Protein AF-A0A1Y3B8E9-F1 (afdb_monomer_lite)

Foldseek 3Di:
DPDPDDDDDPLDDDDPDDDQCCQLVPVSPAFKDWDWDWDQDPVRFIKIKIFIFTWAADPVRTIDTDTDDIDIDDDDDPD

pLDDT: mean 89.82, std 8.04, range [64.19, 98.19]

InterPro domains:
  IPR032384 Kinesin-like protein Kif23, Arf6-interacting domain [PF16540] (1-79)
  IPR038105 Kinesin-like protein Kif23, Arf6-interacting domain superfamily [G3DSA:2.60.40.4330] (1-79)

Sequence (79 aa):
MGTIMKPVIKNKKSVKHLKTSDFTNRRSGISKYALIHHEANDSGSIQTKIFKGNVIPSSAGGAQVIFNDVELLKQTSPQ

Radius of gyration: 15.63 Å; chains: 1; bounding box: 40×21×44 Å

Structure (mmCIF, N/CA/C/O backbone):
data_AF-A0A1Y3B8E9-F1
#
_entry.id   AF-A0A1Y3B8E9-F1
#
loop_
_atom_site.group_PDB
_atom_site.id
_atom_site.type_symbol
_atom_site.label_atom_id
_atom_site.label_alt_id
_atom_site.label_comp_id
_atom_site.label_asym_id
_atom_site.label_entity_id
_atom_site.label_seq_id
_atom_site.pdbx_PDB_ins_code
_atom_site.Cartn_x
_atom_site.Cartn_y
_atom_site.Cartn_z
_atom_site.occupancy
_atom_site.B_iso_or_equiv
_atom_site.auth_seq_id
_atom_site.auth_comp_id
_atom_site.auth_asym_id
_atom_site.auth_atom_id
_atom_site.pdbx_PDB_model_num
ATOM 1 N N . MET A 1 1 ? -8.527 8.229 13.476 1.00 64.94 1 MET A N 1
ATOM 2 C CA . MET A 1 1 ? -8.757 6.781 13.675 1.00 64.94 1 MET A CA 1
ATOM 3 C C . MET A 1 1 ? -8.078 6.343 14.962 1.00 64.94 1 MET A C 1
ATOM 5 O O . MET A 1 1 ? -6.871 6.523 15.069 1.00 64.94 1 MET A O 1
ATOM 9 N N . GLY A 1 2 ? -8.832 5.831 15.937 1.00 82.06 2 GLY A N 1
ATOM 10 C CA . GLY A 1 2 ? -8.327 5.395 17.251 1.00 82.06 2 GLY A CA 1
ATOM 11 C C . GLY A 1 2 ? -7.976 3.904 17.327 1.00 82.06 2 GLY A C 1
ATOM 12 O O . GLY A 1 2 ? -8.120 3.299 18.382 1.00 82.06 2 GLY A O 1
ATOM 13 N N . THR A 1 3 ? -7.586 3.282 16.211 1.00 90.25 3 THR A N 1
ATOM 14 C CA . THR A 1 3 ? -7.297 1.843 16.156 1.00 90.25 3 THR A CA 1
ATOM 15 C C . THR A 1 3 ? -5.902 1.527 16.696 1.00 90.25 3 THR A C 1
ATOM 17 O O . THR A 1 3 ? -4.946 2.278 16.479 1.00 90.25 3 THR A O 1
ATOM 20 N N . ILE A 1 4 ? -5.772 0.376 17.365 1.00 94.06 4 ILE A N 1
ATOM 21 C CA . ILE A 1 4 ? -4.468 -0.166 17.777 1.00 94.06 4 ILE A CA 1
ATOM 22 C C . ILE A 1 4 ? -3.705 -0.667 16.545 1.00 94.06 4 ILE A C 1
ATOM 24 O O . ILE A 1 4 ? -2.534 -0.336 16.362 1.00 94.06 4 ILE A O 1
ATOM 28 N N . MET A 1 5 ? -4.381 -1.415 15.665 1.00 94.12 5 MET A N 1
ATOM 29 C CA . MET A 1 5 ? -3.802 -1.856 14.397 1.00 94.12 5 MET A CA 1
ATOM 30 C C . MET A 1 5 ? -3.544 -0.655 13.482 1.00 94.12 5 MET A C 1
ATOM 32 O O . MET A 1 5 ? -4.446 0.143 13.203 1.00 94.12 5 MET A O 1
ATOM 36 N N . LYS A 1 6 ? -2.295 -0.542 13.021 1.00 93.31 6 LYS A N 1
ATOM 37 C CA . LYS A 1 6 ? -1.808 0.491 12.102 1.00 93.31 6 LYS A CA 1
ATOM 38 C C . LYS A 1 6 ? -0.932 -0.161 11.027 1.00 93.31 6 LYS A C 1
ATOM 40 O O . LYS A 1 6 ? -0.173 -1.073 11.354 1.00 93.31 6 LYS A O 1
ATOM 45 N N . PRO A 1 7 ? -0.974 0.311 9.770 1.00 92.44 7 PRO A N 1
ATOM 46 C CA . PRO A 1 7 ? -0.132 -0.237 8.715 1.00 92.44 7 PRO A CA 1
ATOM 47 C C . PRO A 1 7 ? 1.340 0.127 8.918 1.00 92.44 7 PRO A C 1
ATOM 49 O O . PRO A 1 7 ? 1.705 1.304 8.980 1.00 92.44 7 PRO A O 1
ATOM 52 N N . VAL A 1 8 ? 2.205 -0.887 8.954 1.00 93.44 8 VAL A N 1
ATOM 53 C CA . VAL A 1 8 ? 3.661 -0.721 9.068 1.00 93.44 8 VAL A CA 1
ATOM 54 C C . VAL A 1 8 ? 4.323 -1.162 7.767 1.00 93.44 8 VAL A C 1
ATOM 56 O O . VAL A 1 8 ? 4.649 -2.326 7.570 1.00 93.44 8 VAL A O 1
ATOM 59 N N . ILE A 1 9 ? 4.539 -0.204 6.865 1.00 93.31 9 ILE A N 1
ATOM 60 C CA . ILE A 1 9 ? 5.224 -0.434 5.585 1.00 93.31 9 ILE A CA 1
ATOM 61 C C . ILE A 1 9 ? 6.617 0.196 5.660 1.00 93.31 9 ILE A C 1
ATOM 63 O O . ILE A 1 9 ? 6.740 1.421 5.814 1.00 93.31 9 ILE A O 1
ATOM 67 N N . LYS A 1 10 ? 7.648 -0.651 5.572 1.00 92.81 10 LYS A N 1
ATOM 68 C CA . LYS A 1 10 ? 9.069 -0.270 5.558 1.00 92.81 10 LYS A CA 1
ATOM 69 C C . LYS A 1 10 ? 9.481 0.219 4.165 1.00 92.81 10 LYS A C 1
ATOM 71 O O . LYS A 1 10 ? 8.881 -0.194 3.179 1.00 92.81 10 LYS A O 1
ATOM 76 N N . ASN A 1 11 ? 10.501 1.079 4.095 1.00 91.81 11 ASN A N 1
ATOM 77 C CA . ASN A 1 11 ? 11.107 1.565 2.842 1.00 91.81 11 ASN A CA 1
ATOM 78 C C . ASN A 1 11 ? 10.077 2.056 1.805 1.00 91.81 11 ASN A C 1
ATOM 80 O O . ASN A 1 11 ? 10.128 1.688 0.634 1.00 91.81 11 ASN A O 1
ATOM 84 N N . LYS A 1 12 ? 9.107 2.863 2.254 1.00 92.12 12 LYS A N 1
ATOM 85 C CA . LYS A 1 12 ? 8.012 3.362 1.414 1.00 92.12 12 LYS A CA 1
ATOM 86 C C . LYS A 1 12 ? 8.238 4.789 0.934 1.00 92.12 12 LYS A C 1
ATOM 88 O O . LYS A 1 12 ? 8.799 5.617 1.649 1.00 92.12 12 LYS A O 1
ATOM 93 N N . LYS A 1 13 ? 7.643 5.096 -0.216 1.00 92.19 13 LYS A N 1
ATOM 94 C CA . LYS A 1 13 ? 7.314 6.456 -0.641 1.00 92.19 13 LYS A CA 1
ATOM 95 C C . LYS A 1 13 ? 5.809 6.665 -0.468 1.00 92.19 13 LYS A C 1
ATOM 97 O O . LYS A 1 13 ? 5.021 5.968 -1.098 1.00 92.19 13 LYS A O 1
ATOM 102 N N . SER A 1 14 ? 5.410 7.607 0.383 1.00 93.56 14 SER A N 1
ATOM 103 C CA . SER A 1 14 ? 3.995 7.950 0.573 1.00 93.56 14 SER A CA 1
ATOM 104 C C . SER A 1 14 ? 3.559 8.985 -0.460 1.00 93.56 14 SER A C 1
ATOM 106 O O . SER A 1 14 ? 4.169 10.048 -0.562 1.00 93.56 14 SER A O 1
ATOM 108 N N . VAL A 1 15 ? 2.486 8.698 -1.194 1.00 93.69 15 VAL A N 1
ATOM 109 C CA . VAL A 1 15 ? 1.899 9.612 -2.183 1.00 93.69 15 VAL A CA 1
ATOM 110 C C . VAL A 1 15 ? 0.397 9.736 -1.948 1.00 93.69 15 VAL A C 1
ATOM 112 O O . VAL A 1 15 ? -0.253 8.760 -1.587 1.00 93.69 15 VAL A O 1
ATOM 115 N N . LYS A 1 16 ? -0.151 10.945 -2.122 1.00 94.19 16 LYS A N 1
ATOM 116 C CA . LYS A 1 16 ? -1.606 11.189 -2.049 1.00 94.19 16 LYS A CA 1
ATOM 117 C C . LYS A 1 16 ? -2.287 11.017 -3.406 1.00 94.19 16 LYS A C 1
ATOM 119 O O . LYS A 1 16 ? -3.389 10.497 -3.476 1.00 94.19 16 LYS A O 1
ATOM 124 N N . HIS A 1 17 ? -1.612 11.452 -4.467 1.00 93.56 17 HIS A N 1
ATOM 125 C CA . HIS A 1 17 ? -2.074 11.338 -5.845 1.00 93.56 17 HIS A CA 1
ATOM 126 C C . HIS A 1 17 ? -1.032 10.557 -6.626 1.00 93.56 17 HIS A C 1
ATOM 128 O O . HIS A 1 17 ? 0.129 10.964 -6.669 1.00 93.56 17 HIS A O 1
ATOM 134 N N . LEU A 1 18 ? -1.455 9.438 -7.201 1.00 91.88 18 LEU A N 1
ATOM 135 C CA . LEU A 1 18 ? -0.581 8.548 -7.943 1.00 91.88 18 LEU A CA 1
ATOM 136 C C . LEU A 1 18 ? -0.218 9.171 -9.293 1.00 91.88 18 LEU A C 1
ATOM 138 O O . LEU A 1 18 ? -1.103 9.579 -10.044 1.00 91.88 18 LEU A O 1
ATOM 142 N N . LYS A 1 19 ? 1.075 9.239 -9.608 1.00 91.56 19 LYS A N 1
ATOM 143 C CA . LYS A 1 19 ? 1.579 9.715 -10.900 1.00 91.56 19 LYS A CA 1
ATOM 144 C C . LYS A 1 19 ? 2.419 8.635 -11.565 1.00 91.56 19 LYS A C 1
ATOM 146 O O . LYS A 1 19 ? 3.087 7.853 -10.898 1.00 91.56 19 LYS A O 1
ATOM 151 N N . THR A 1 20 ? 2.482 8.646 -12.894 1.00 87.50 20 THR A N 1
ATOM 152 C CA . THR A 1 20 ? 3.324 7.710 -13.658 1.00 87.50 20 THR A CA 1
ATOM 153 C C . THR A 1 20 ? 4.792 7.768 -13.222 1.00 87.50 20 THR A C 1
ATOM 155 O O . THR A 1 20 ? 5.442 6.733 -13.082 1.00 87.50 20 THR A O 1
ATOM 158 N N . SER A 1 21 ? 5.299 8.965 -12.907 1.00 88.38 21 SER A N 1
ATOM 159 C CA . SER A 1 21 ? 6.669 9.173 -12.421 1.00 88.38 21 SER A CA 1
ATOM 160 C C . SER A 1 21 ? 6.966 8.512 -11.072 1.00 88.38 21 SER A C 1
ATOM 162 O O . SER A 1 21 ? 8.138 8.338 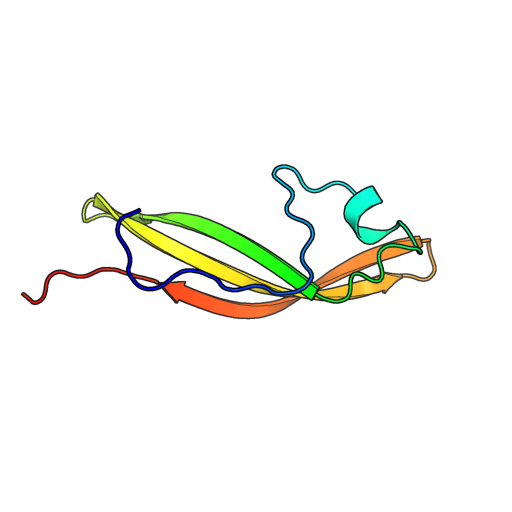-10.730 1.00 88.38 21 SER A O 1
ATOM 164 N N . ASP A 1 22 ? 5.941 8.112 -10.313 1.00 89.38 22 ASP A N 1
ATOM 165 C CA . ASP A 1 22 ? 6.124 7.355 -9.079 1.00 89.38 22 ASP A CA 1
ATOM 166 C C . ASP A 1 22 ? 6.608 5.930 -9.350 1.00 89.38 22 ASP A C 1
ATOM 168 O O . ASP A 1 22 ? 7.307 5.385 -8.505 1.00 89.38 22 ASP A O 1
ATOM 172 N N . PHE A 1 23 ? 6.331 5.359 -10.526 1.00 86.25 23 PHE A N 1
ATOM 173 C CA . PHE A 1 23 ? 6.769 4.008 -10.894 1.00 86.25 23 PHE A CA 1
ATOM 174 C C . PHE A 1 23 ? 7.907 3.992 -11.915 1.00 86.25 23 PHE A C 1
ATOM 176 O O . PHE A 1 23 ? 8.752 3.104 -11.881 1.00 86.25 23 PHE A O 1
ATOM 183 N N . THR A 1 24 ? 7.944 4.961 -12.832 1.00 83.19 24 THR A N 1
ATOM 184 C CA . THR A 1 24 ? 8.859 4.924 -13.987 1.00 83.19 24 THR A CA 1
ATOM 185 C C . THR A 1 24 ? 10.238 5.513 -13.709 1.00 83.19 24 THR A C 1
ATOM 187 O O . THR A 1 24 ? 11.158 5.358 -14.516 1.00 83.19 24 THR A O 1
ATOM 190 N N . ASN A 1 25 ? 10.429 6.167 -12.560 1.00 80.44 25 ASN A N 1
ATOM 191 C CA . ASN A 1 25 ? 11.751 6.622 -12.155 1.00 80.44 25 ASN A CA 1
ATOM 192 C C . ASN A 1 25 ? 12.636 5.408 -11.837 1.00 80.44 25 ASN A C 1
ATOM 194 O O . ASN A 1 25 ? 12.544 4.833 -10.755 1.00 80.44 25 ASN A O 1
ATOM 198 N N . ARG A 1 26 ? 13.532 5.056 -12.770 1.00 64.19 26 ARG A N 1
ATOM 199 C CA . ARG A 1 26 ? 14.445 3.900 -12.679 1.00 64.19 26 ARG A CA 1
ATOM 200 C C . ARG A 1 26 ? 15.286 3.865 -11.397 1.00 64.19 26 ARG A C 1
ATOM 202 O O . ARG A 1 26 ? 15.748 2.799 -11.013 1.00 64.19 26 ARG A O 1
ATOM 209 N N . ARG A 1 27 ? 15.479 5.008 -10.727 1.00 66.50 27 ARG A N 1
ATOM 210 C CA . ARG A 1 27 ? 16.217 5.094 -9.456 1.00 66.50 27 ARG A CA 1
ATOM 211 C C . ARG A 1 27 ? 15.380 4.731 -8.228 1.00 66.50 27 ARG A C 1
ATOM 213 O O . ARG A 1 27 ? 15.955 4.563 -7.161 1.00 66.50 27 ARG A O 1
ATOM 220 N N . SER A 1 28 ? 14.049 4.653 -8.333 1.00 70.38 28 SER A N 1
ATOM 221 C CA . SER A 1 28 ? 13.193 4.444 -7.158 1.00 70.38 28 SER A CA 1
ATOM 222 C C . SER A 1 28 ? 13.170 2.993 -6.674 1.00 70.38 28 SER A C 1
ATOM 224 O O . SER A 1 28 ? 12.857 2.766 -5.509 1.00 70.38 28 SER A O 1
ATOM 226 N N . GLY A 1 29 ? 13.491 2.019 -7.539 1.00 81.94 29 GLY A N 1
ATOM 227 C CA . GLY A 1 29 ? 13.505 0.594 -7.182 1.00 81.94 29 GLY A CA 1
ATOM 228 C C . GLY A 1 29 ? 12.164 0.068 -6.649 1.00 81.94 29 GLY A C 1
ATOM 229 O O . GLY A 1 29 ? 12.140 -0.921 -5.918 1.00 81.94 29 GLY A O 1
ATOM 230 N N . ILE A 1 30 ? 11.049 0.738 -6.963 1.00 91.25 30 ILE A N 1
ATOM 231 C CA . ILE A 1 30 ? 9.729 0.396 -6.426 1.00 91.25 30 ILE A CA 1
ATOM 232 C C . ILE A 1 30 ? 9.258 -0.940 -7.008 1.00 91.25 30 ILE A C 1
ATOM 234 O O . ILE A 1 30 ? 9.013 -1.063 -8.204 1.00 91.25 30 ILE A O 1
ATOM 238 N N . SER A 1 31 ? 9.099 -1.932 -6.132 1.00 93.56 31 SER A N 1
ATOM 239 C CA . SER A 1 31 ? 8.670 -3.296 -6.475 1.00 93.56 31 SER A CA 1
ATOM 240 C C . SER A 1 31 ? 7.326 -3.692 -5.856 1.00 93.56 31 SER A C 1
ATOM 242 O O . SER A 1 31 ? 6.740 -4.713 -6.222 1.00 93.56 31 SER A O 1
ATOM 244 N N . LYS A 1 32 ? 6.818 -2.891 -4.912 1.00 95.38 32 LYS A N 1
ATOM 245 C CA . LYS A 1 32 ? 5.586 -3.144 -4.159 1.00 95.38 32 LYS A CA 1
ATOM 246 C C . LYS A 1 32 ? 4.703 -1.907 -4.150 1.00 95.38 32 LYS A C 1
ATOM 248 O O . LYS A 1 32 ? 5.196 -0.781 -4.157 1.00 95.38 32 LYS A O 1
ATOM 253 N N . TYR A 1 33 ? 3.400 -2.135 -4.090 1.00 95.81 33 TYR A N 1
ATOM 254 C CA . TYR A 1 33 ? 2.385 -1.099 -4.014 1.00 95.81 33 TYR A CA 1
ATOM 255 C C . TYR A 1 33 ? 1.379 -1.424 -2.910 1.00 95.81 33 TYR A C 1
ATOM 257 O O . TYR A 1 33 ? 1.036 -2.588 -2.701 1.00 95.81 33 TYR A O 1
ATOM 265 N N . ALA A 1 34 ? 0.924 -0.388 -2.208 1.00 97.06 34 ALA A N 1
ATOM 266 C CA . ALA A 1 34 ? -0.126 -0.481 -1.207 1.00 97.06 34 ALA A CA 1
ATOM 267 C C . ALA A 1 34 ? -1.071 0.719 -1.345 1.00 97.06 34 ALA A C 1
ATOM 269 O O . ALA A 1 34 ? -0.627 1.866 -1.252 1.00 97.06 34 ALA A O 1
ATOM 270 N N . LEU A 1 35 ? -2.360 0.448 -1.541 1.00 96.94 35 LEU A N 1
ATOM 271 C CA . LEU A 1 35 ? -3.426 1.447 -1.536 1.00 96.94 35 LEU A CA 1
ATOM 272 C C . LEU A 1 35 ? -4.243 1.295 -0.257 1.00 96.94 35 LEU A C 1
ATOM 274 O O . LEU A 1 35 ? -4.849 0.250 -0.034 1.00 96.94 35 LEU A O 1
ATOM 278 N N . ILE A 1 36 ? -4.265 2.347 0.560 1.00 96.00 36 ILE A N 1
ATOM 279 C CA . ILE A 1 36 ? -5.108 2.422 1.754 1.00 96.00 36 ILE A CA 1
ATOM 280 C C . ILE A 1 36 ? -6.413 3.103 1.353 1.00 96.00 36 ILE A C 1
ATOM 282 O O . ILE A 1 36 ? -6.402 4.253 0.917 1.00 96.00 36 ILE A O 1
ATOM 286 N N . HIS A 1 37 ? -7.519 2.383 1.505 1.00 95.50 37 HIS A N 1
ATOM 287 C CA . HIS A 1 37 ? -8.861 2.828 1.153 1.00 95.50 37 HIS A CA 1
ATOM 288 C C . HIS A 1 37 ? -9.776 2.760 2.374 1.00 95.50 37 HIS A C 1
ATOM 290 O O . HIS A 1 37 ? -9.724 1.798 3.146 1.00 95.50 37 HIS A O 1
ATOM 296 N N . HIS A 1 38 ? -10.608 3.783 2.547 1.00 93.69 38 HIS A N 1
ATOM 297 C CA . HIS A 1 38 ? -11.536 3.890 3.666 1.00 93.69 38 HIS A CA 1
ATOM 298 C C . HIS A 1 38 ? -12.965 3.971 3.144 1.00 93.69 38 HIS A C 1
ATOM 300 O O . HIS A 1 38 ? -13.268 4.789 2.279 1.00 93.69 38 HIS A O 1
ATOM 306 N N . GLU A 1 39 ? -13.840 3.148 3.709 1.00 92.25 39 GLU A N 1
ATOM 307 C CA . GLU A 1 39 ? -15.270 3.142 3.414 1.00 92.25 39 GLU A CA 1
ATOM 308 C C . GLU A 1 39 ? -16.041 3.351 4.714 1.00 92.25 39 GLU A C 1
ATOM 310 O O . GLU A 1 39 ? -15.712 2.756 5.745 1.00 92.25 39 GLU A O 1
ATOM 315 N N . ALA A 1 40 ? -17.062 4.204 4.670 1.00 88.50 40 ALA A N 1
ATOM 316 C CA . ALA A 1 40 ? -18.069 4.234 5.717 1.00 88.50 40 ALA A CA 1
ATOM 317 C C . ALA A 1 40 ? -18.970 3.008 5.549 1.00 88.50 40 ALA A C 1
ATOM 319 O O . ALA A 1 40 ? -19.332 2.657 4.427 1.00 88.50 40 ALA A O 1
ATOM 320 N N . ASN A 1 41 ? -19.307 2.352 6.651 1.00 77.81 41 ASN A N 1
ATOM 321 C CA . ASN A 1 41 ? -20.292 1.279 6.651 1.00 77.81 41 ASN A CA 1
ATOM 322 C C . ASN A 1 41 ? -21.630 1.758 7.221 1.00 77.81 41 ASN A C 1
ATOM 324 O O . ASN A 1 41 ? -21.709 2.807 7.862 1.00 77.81 41 ASN A O 1
ATOM 328 N N . ASP A 1 42 ? -22.675 0.961 6.999 1.00 79.38 42 ASP A N 1
ATOM 329 C CA . ASP A 1 42 ? -24.059 1.295 7.366 1.00 79.38 42 ASP A CA 1
ATOM 330 C C . ASP A 1 42 ? -24.245 1.522 8.874 1.00 79.38 42 ASP A C 1
ATOM 332 O O . ASP A 1 42 ? -25.161 2.219 9.297 1.00 79.38 42 ASP A O 1
ATOM 336 N N . SER A 1 43 ? -23.344 0.983 9.701 1.00 75.44 43 SER A N 1
ATOM 337 C CA . SER A 1 43 ? -23.334 1.193 11.151 1.00 75.44 43 SER A CA 1
ATOM 338 C C . SER A 1 43 ? -22.604 2.475 11.581 1.00 75.44 43 SER A C 1
ATOM 340 O O . SER A 1 43 ? -22.339 2.657 12.767 1.00 75.44 43 SER A O 1
ATOM 342 N N . GLY A 1 44 ? -22.206 3.335 10.637 1.00 78.00 44 GLY A N 1
ATOM 343 C CA . GLY A 1 44 ? -21.490 4.589 10.894 1.00 78.00 44 GLY A CA 1
ATOM 344 C C . GLY A 1 44 ? -20.028 4.418 11.326 1.00 78.00 44 GLY A C 1
ATOM 345 O O . GLY A 1 44 ? -19.368 5.393 11.684 1.00 78.00 44 GLY A O 1
ATOM 346 N N . SER A 1 45 ? -19.497 3.194 11.297 1.00 81.75 45 SER A N 1
ATOM 347 C CA . SER A 1 45 ? -18.085 2.918 11.567 1.00 81.75 45 SER A CA 1
ATOM 348 C C . SER A 1 45 ? -17.260 2.935 10.275 1.00 81.75 45 SER A C 1
ATOM 350 O O . SER A 1 45 ? -17.789 2.951 9.162 1.00 81.75 45 SER A O 1
ATOM 352 N N . ILE A 1 46 ? -15.933 2.980 10.405 1.00 87.31 46 ILE A N 1
ATOM 353 C CA . ILE A 1 46 ? -15.043 3.070 9.244 1.00 87.31 46 ILE A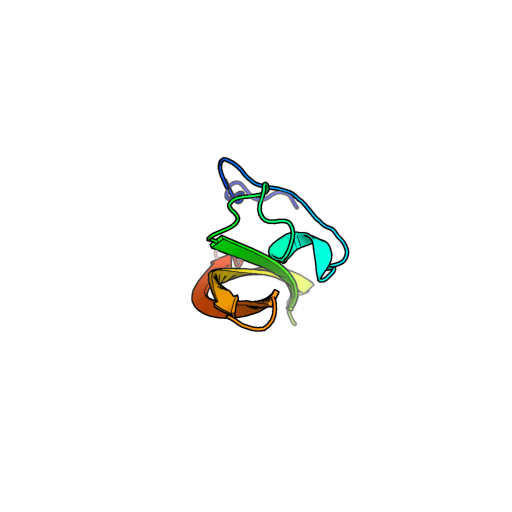 CA 1
ATOM 354 C C . ILE A 1 46 ? -14.359 1.732 9.028 1.00 87.31 46 ILE A C 1
ATOM 356 O O . ILE A 1 46 ? -13.702 1.188 9.917 1.00 87.31 46 ILE A O 1
ATOM 360 N N . GLN A 1 47 ? -14.497 1.222 7.814 1.00 92.00 47 GLN A N 1
ATOM 361 C CA . GLN A 1 47 ? -13.788 0.058 7.328 1.00 92.00 47 GLN A CA 1
ATOM 362 C C . GLN A 1 47 ? -12.531 0.515 6.590 1.00 92.00 47 GLN A C 1
ATOM 364 O O . GLN A 1 47 ? -12.584 1.402 5.740 1.00 92.00 47 GLN A O 1
ATOM 369 N N . THR A 1 48 ? -11.385 -0.082 6.915 1.00 94.81 48 THR A N 1
ATOM 3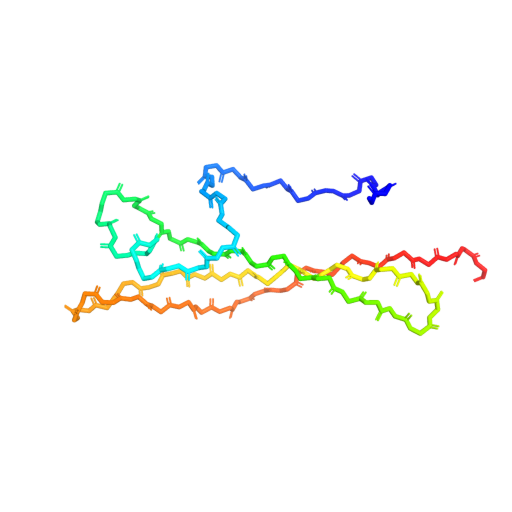70 C CA . THR A 1 48 ? -10.116 0.201 6.231 1.00 94.81 48 THR A CA 1
ATOM 371 C C . THR A 1 48 ? -9.674 -1.024 5.448 1.00 94.81 48 THR A C 1
ATOM 373 O O . THR A 1 48 ? -9.528 -2.102 6.019 1.00 94.81 48 THR A O 1
ATOM 376 N N . LYS A 1 49 ? -9.448 -0.850 4.146 1.00 96.62 49 LYS A N 1
ATOM 377 C CA . LYS A 1 49 ? -8.900 -1.867 3.245 1.00 96.62 49 LYS A CA 1
ATOM 378 C C . LYS A 1 49 ? -7.506 -1.442 2.799 1.00 96.62 49 LYS A C 1
ATOM 380 O O . LYS A 1 49 ? -7.298 -0.283 2.445 1.00 96.62 49 LYS A O 1
ATOM 385 N N . ILE A 1 50 ? -6.560 -2.372 2.795 1.00 97.62 50 ILE A N 1
ATOM 386 C CA . ILE A 1 50 ? -5.222 -2.157 2.245 1.00 97.62 50 ILE A CA 1
ATOM 387 C C . ILE A 1 50 ? -5.021 -3.140 1.102 1.00 97.62 50 ILE A C 1
ATOM 389 O O . ILE A 1 50 ? -4.781 -4.324 1.326 1.00 97.62 50 ILE A O 1
ATOM 393 N N . PHE A 1 51 ? -5.113 -2.637 -0.125 1.00 98.12 51 PHE A N 1
ATOM 394 C CA . PHE A 1 51 ? -4.856 -3.419 -1.329 1.00 98.12 51 PHE A CA 1
ATOM 395 C C . PHE A 1 51 ? -3.353 -3.461 -1.581 1.00 98.12 51 PHE A C 1
ATOM 397 O O . PHE A 1 51 ? -2.731 -2.416 -1.787 1.00 98.12 51 PHE A O 1
ATOM 404 N N . LYS A 1 52 ? -2.766 -4.657 -1.562 1.00 97.94 52 LYS A N 1
ATOM 405 C CA . LYS A 1 52 ? -1.330 -4.879 -1.746 1.00 97.94 52 LYS A CA 1
ATOM 406 C C . LYS A 1 52 ? -1.073 -5.511 -3.106 1.00 97.94 52 LYS A C 1
ATOM 408 O O . LYS A 1 52 ? -1.850 -6.338 -3.583 1.00 97.94 52 LYS A O 1
ATOM 413 N N . GLY A 1 53 ? 0.020 -5.105 -3.741 1.00 97.81 53 GLY A N 1
ATOM 414 C CA . GLY A 1 53 ? 0.372 -5.602 -5.061 1.00 97.81 53 GLY A CA 1
ATOM 415 C C . GLY A 1 53 ? 1.851 -5.506 -5.396 1.00 97.81 53 GLY A C 1
ATOM 416 O O . GLY A 1 53 ? 2.629 -4.804 -4.744 1.00 97.81 53 GLY A O 1
ATOM 417 N N . ASN A 1 54 ? 2.228 -6.231 -6.443 1.00 96.69 54 ASN A N 1
ATOM 418 C CA . ASN A 1 54 ? 3.551 -6.165 -7.051 1.00 96.69 54 ASN A CA 1
ATOM 419 C C . ASN A 1 54 ? 3.555 -5.129 -8.175 1.00 96.69 54 ASN A C 1
ATOM 421 O O . ASN A 1 54 ? 2.585 -5.027 -8.925 1.00 96.69 54 ASN A O 1
ATOM 425 N N . VAL A 1 55 ? 4.659 -4.396 -8.306 1.00 94.50 55 VAL A N 1
ATOM 426 C CA . VAL A 1 55 ? 4.893 -3.471 -9.421 1.00 94.50 55 VAL A CA 1
ATOM 427 C C .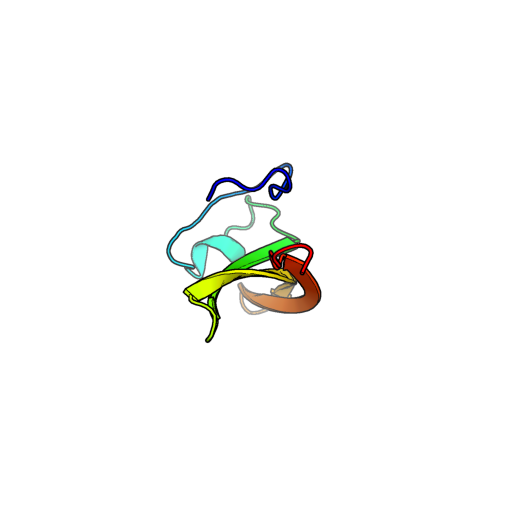 VAL A 1 55 ? 5.788 -4.161 -10.440 1.00 94.50 55 VAL A C 1
ATOM 429 O O . VAL A 1 55 ? 6.885 -4.600 -10.100 1.00 94.50 55 VAL A O 1
ATOM 432 N N . ILE A 1 56 ? 5.324 -4.246 -11.684 1.00 93.06 56 ILE A N 1
ATOM 433 C CA . ILE A 1 56 ? 6.041 -4.869 -12.795 1.00 93.06 56 ILE A CA 1
ATOM 434 C C . ILE A 1 56 ? 6.357 -3.788 -13.833 1.00 93.06 56 ILE A C 1
ATOM 436 O O . ILE A 1 56 ? 5.428 -3.227 -14.422 1.00 93.06 56 ILE A O 1
ATOM 440 N N . PRO A 1 57 ? 7.638 -3.450 -14.066 1.00 91.12 57 PRO A N 1
ATOM 441 C CA . 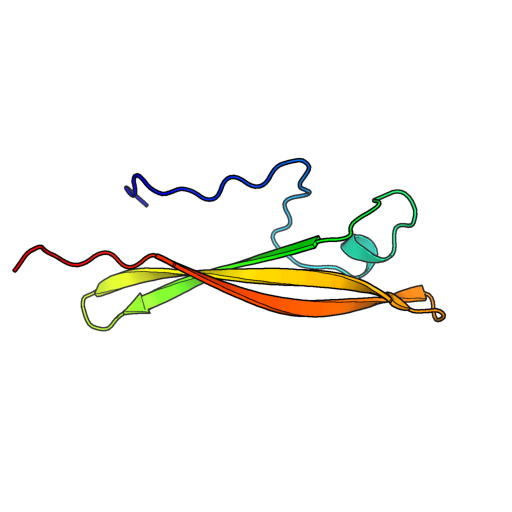PRO A 1 57 ? 8.006 -2.523 -15.126 1.00 91.12 57 PRO A CA 1
ATOM 442 C C . PRO A 1 57 ? 7.749 -3.157 -16.497 1.00 91.12 57 PRO A C 1
ATOM 444 O O . PRO A 1 57 ? 7.986 -4.344 -16.708 1.00 91.12 57 PRO A O 1
ATOM 447 N N . SER A 1 58 ? 7.289 -2.345 -17.441 1.00 89.69 58 SER A N 1
ATOM 448 C CA . SER A 1 58 ? 7.091 -2.750 -18.835 1.00 89.69 58 SER A CA 1
ATOM 449 C C . SER A 1 58 ? 8.267 -2.308 -19.707 1.00 89.69 58 SER A C 1
ATOM 451 O O . SER A 1 58 ? 8.916 -1.296 -19.430 1.00 89.69 58 SER A O 1
ATOM 453 N N . SER A 1 59 ? 8.512 -3.027 -20.804 1.00 89.00 59 SER A N 1
ATOM 454 C CA . SER A 1 59 ? 9.557 -2.694 -21.784 1.00 89.00 59 SER A CA 1
ATOM 455 C C . SER A 1 59 ? 9.350 -1.328 -22.451 1.00 89.00 59 SER A C 1
ATOM 457 O O . SER A 1 59 ? 10.325 -0.650 -22.762 1.00 89.00 59 SER A O 1
ATOM 459 N N . ALA A 1 60 ? 8.098 -0.880 -22.597 1.00 88.94 60 ALA A N 1
ATOM 460 C CA . ALA A 1 60 ? 7.741 0.432 -23.144 1.00 88.94 60 ALA A CA 1
ATOM 461 C C . ALA A 1 60 ? 7.938 1.600 -22.151 1.00 88.94 60 ALA A C 1
ATOM 463 O O . ALA A 1 60 ? 7.602 2.741 -22.457 1.00 88.94 60 ALA A O 1
ATOM 464 N N . GLY A 1 61 ? 8.468 1.338 -20.950 1.00 85.81 61 GLY A N 1
ATOM 465 C CA . GLY A 1 61 ? 8.792 2.372 -19.963 1.00 85.81 61 GLY A CA 1
ATOM 466 C C . GLY A 1 61 ? 7.652 2.756 -19.015 1.00 85.81 61 GLY A C 1
ATOM 467 O O . GLY A 1 61 ? 7.839 3.659 -18.204 1.00 85.81 61 GLY A O 1
ATOM 468 N N . GLY A 1 62 ? 6.502 2.077 -19.076 1.00 90.12 62 GLY A N 1
ATOM 469 C CA . GLY A 1 62 ? 5.440 2.143 -18.064 1.00 90.12 62 GLY A CA 1
ATOM 470 C C . GLY A 1 62 ? 5.607 1.095 -16.956 1.00 90.12 62 GLY A C 1
ATOM 471 O O . GLY A 1 62 ? 6.607 0.375 -16.914 1.00 90.12 62 GLY A O 1
ATOM 472 N N . ALA A 1 63 ? 4.599 0.955 -16.096 1.00 92.12 63 ALA A N 1
ATOM 473 C CA . ALA A 1 63 ? 4.538 -0.092 -15.077 1.00 92.12 63 ALA A CA 1
ATOM 474 C C . ALA A 1 63 ? 3.100 -0.587 -14.874 1.00 92.12 63 ALA A C 1
ATOM 476 O O . ALA A 1 63 ? 2.148 0.169 -15.059 1.00 92.12 63 ALA A O 1
ATOM 477 N N . GLN A 1 64 ? 2.960 -1.841 -14.457 1.00 93.69 64 GLN A N 1
ATOM 478 C CA . GLN A 1 64 ? 1.696 -2.469 -14.094 1.00 93.69 64 GLN A CA 1
ATOM 479 C C . GLN A 1 64 ? 1.704 -2.823 -12.607 1.00 93.69 64 GLN A C 1
ATOM 481 O O . GLN A 1 64 ? 2.701 -3.323 -12.089 1.00 93.69 64 GLN A O 1
ATOM 486 N N . VAL A 1 65 ? 0.584 -2.592 -11.923 1.00 95.56 65 VAL A N 1
ATOM 487 C CA . VAL A 1 65 ? 0.369 -3.081 -10.557 1.00 95.56 65 VAL A CA 1
ATOM 488 C C . VAL A 1 65 ? -0.522 -4.314 -10.618 1.00 95.56 65 VAL A C 1
ATOM 490 O O . VAL A 1 65 ? -1.623 -4.248 -11.160 1.00 95.56 65 VAL A O 1
ATOM 493 N N . ILE A 1 66 ? -0.060 -5.425 -10.048 1.00 97.44 66 ILE A N 1
ATOM 494 C CA . ILE A 1 66 ? -0.859 -6.643 -9.884 1.00 97.44 66 ILE A CA 1
ATOM 495 C C . ILE A 1 66 ? -1.193 -6.794 -8.407 1.00 97.44 66 ILE A C 1
ATOM 497 O O . ILE A 1 66 ? -0.306 -7.083 -7.598 1.00 97.44 66 ILE A O 1
ATOM 501 N N . PHE A 1 67 ? -2.462 -6.582 -8.056 1.00 98.19 67 PHE A N 1
ATOM 502 C CA . PHE A 1 67 ? -2.951 -6.841 -6.706 1.00 98.19 67 PHE A CA 1
ATOM 503 C C . PHE A 1 67 ? -2.953 -8.340 -6.423 1.00 98.19 67 PHE A C 1
ATOM 505 O O . PHE A 1 67 ? -3.366 -9.136 -7.262 1.00 98.19 67 PHE A O 1
ATOM 512 N N . ASN A 1 68 ? -2.470 -8.714 -5.244 1.00 97.44 68 ASN A N 1
ATOM 513 C CA . ASN A 1 68 ? -2.342 -10.111 -4.838 1.00 97.44 68 ASN A CA 1
ATOM 514 C C . ASN A 1 68 ? -2.874 -10.393 -3.432 1.00 97.44 68 ASN A C 1
ATOM 516 O O . ASN A 1 68 ? -3.007 -11.559 -3.077 1.00 97.44 68 ASN A O 1
ATOM 520 N N . ASP A 1 69 ? -3.176 -9.357 -2.648 1.00 97.94 69 ASP A N 1
ATOM 521 C CA . ASP A 1 69 ? -3.729 -9.502 -1.307 1.00 97.94 69 ASP A CA 1
ATOM 522 C C . ASP A 1 69 ? -4.493 -8.236 -0.888 1.00 97.94 69 ASP A C 1
ATOM 524 O O . ASP A 1 69 ? -4.209 -7.127 -1.360 1.00 97.94 69 ASP A O 1
ATOM 528 N N . VAL A 1 70 ? -5.454 -8.403 0.018 1.00 97.81 70 VAL A N 1
ATOM 529 C CA . VAL A 1 70 ? -6.223 -7.321 0.632 1.00 97.81 70 VAL A CA 1
ATOM 530 C C . VAL A 1 70 ? -6.307 -7.557 2.134 1.00 97.81 70 VAL A C 1
ATOM 532 O O . VAL A 1 70 ? -6.931 -8.510 2.591 1.00 97.81 70 VAL A O 1
ATOM 535 N N . GLU A 1 71 ? -5.742 -6.637 2.913 1.00 97.69 71 GLU A N 1
ATOM 536 C CA . GLU A 1 71 ? -5.945 -6.622 4.362 1.00 97.69 71 GLU A CA 1
ATOM 537 C C . GLU A 1 71 ? -7.186 -5.803 4.706 1.00 97.69 71 GLU A C 1
ATOM 539 O O . GLU A 1 71 ? -7.374 -4.692 4.201 1.00 97.69 71 GLU A O 1
ATOM 544 N N . LEU A 1 72 ? -8.022 -6.342 5.592 1.00 95.62 72 LEU A N 1
ATOM 545 C CA . LEU A 1 72 ? -9.250 -5.711 6.047 1.00 95.62 72 LEU A CA 1
ATOM 546 C C . LEU A 1 72 ? -9.198 -5.455 7.554 1.00 95.62 72 LEU A C 1
ATOM 548 O O . LEU A 1 72 ? -9.053 -6.382 8.345 1.00 95.62 72 LEU A O 1
ATOM 552 N N . LEU A 1 73 ? -9.405 -4.198 7.946 1.00 94.38 73 LEU A N 1
ATOM 553 C CA . LEU A 1 73 ? -9.624 -3.793 9.329 1.00 94.38 73 LEU A CA 1
ATOM 554 C C . LEU A 1 73 ? -11.049 -3.254 9.485 1.00 94.38 73 LEU A C 1
ATOM 556 O O . LEU A 1 73 ? -11.410 -2.223 8.907 1.00 94.38 73 LEU A O 1
ATOM 560 N N . LYS A 1 74 ? -11.842 -3.952 10.298 1.00 91.31 74 LYS A N 1
ATOM 561 C CA . LYS A 1 74 ? -13.190 -3.560 10.718 1.00 91.31 74 LYS A CA 1
ATOM 562 C C . LYS A 1 74 ? -13.235 -3.509 12.242 1.00 91.31 74 LYS A C 1
ATOM 5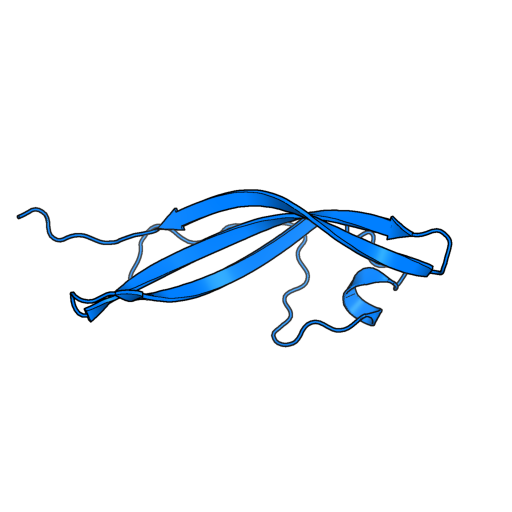64 O O . LYS A 1 74 ? -12.637 -4.352 12.904 1.00 91.31 74 LYS A O 1
ATOM 569 N N . GLN A 1 75 ? -13.938 -2.523 12.784 1.00 87.94 75 GLN A N 1
ATOM 570 C CA . GLN A 1 75 ? -14.271 -2.474 14.204 1.00 87.94 75 GLN A CA 1
ATOM 571 C C . GLN A 1 75 ? -15.735 -2.856 14.375 1.00 87.94 75 GLN A C 1
ATOM 573 O O . GLN A 1 75 ? -16.598 -2.375 13.644 1.00 87.94 75 GLN A O 1
ATOM 578 N N . THR A 1 76 ? -15.999 -3.721 15.340 1.00 87.25 76 THR A N 1
ATOM 579 C CA . THR A 1 76 ? -17.345 -4.100 15.760 1.00 87.25 76 THR A CA 1
ATOM 580 C C . THR A 1 76 ? -17.426 -3.927 17.267 1.00 87.25 76 THR A C 1
ATOM 582 O O . THR A 1 76 ? -16.445 -4.176 17.974 1.00 87.25 76 THR A O 1
ATOM 585 N N . SER A 1 77 ? -18.572 -3.467 17.764 1.00 86.06 77 SER A N 1
ATOM 586 C CA . SER A 1 77 ? -18.860 -3.565 19.191 1.00 86.06 77 SER A CA 1
ATOM 587 C C . SER A 1 77 ? -18.922 -5.048 19.581 1.00 86.06 77 SER A C 1
ATOM 589 O O . SER A 1 77 ? -19.322 -5.873 18.761 1.00 86.06 77 SER A O 1
ATOM 591 N N . PRO A 1 78 ? -18.531 -5.407 20.811 1.00 86.31 78 PRO A N 1
ATOM 592 C CA . PRO A 1 78 ? -18.577 -6.784 21.303 1.00 86.31 78 PRO A CA 1
ATOM 593 C C . PRO A 1 78 ? -20.004 -7.265 21.646 1.00 86.31 78 PRO A C 1
ATOM 595 O O . PRO A 1 78 ? -20.140 -8.130 22.503 1.00 86.31 78 PRO A O 1
ATOM 598 N N . GLN A 1 79 ? -21.044 -6.662 21.051 1.00 66.31 79 GLN A N 1
ATOM 599 C CA . GLN A 1 79 ? -22.440 -7.053 21.290 1.00 66.31 79 GLN A CA 1
ATOM 600 C C . GLN A 1 79 ? -22.715 -8.480 20.824 1.00 66.31 79 GLN A C 1
ATOM 602 O O . GLN A 1 79 ? -22.208 -8.847 19.739 1.00 66.31 79 GLN A O 1
#

Organism: Euroglyphus maynei (NCBI:txid6958)

Secondary structure (DSSP, 8-state):
---S-----SS----SS--THHHH-TTS---EEEEEEEEE-TTS-EEEEEEEEEEEE-TTS-EEEEEEEEEEE------